Protein AF-A0A6N7KIE0-F1 (afdb_monomer_lite)

Organism: NCBI:txid212423

Secondary structure (DSSP, 8-state):
-EEEE-TTT--EEEE-TT--B---EEE-SSTT-TTS-EEE-----BGGGSPBP---S----S-HHHHSSPPTT--GGGSTTSTTS------------------SSSS--

pLDDT: mean 75.77, std 15.76, range [41.81, 95.19]

Sequence (109 aa):
MFRVHCPECRRPIALVADEERLPLHALLPTAWNPFAPAICPGSGAPTDDLAEVDSPEESRPAGFDALFKLPTGLDWRTQPFSHAVAHRPVRVAAVVPLIPEQRRRLIRR

Radius of gyration: 21.91 Å; chains: 1; bounding box: 43×54×36 Å

Structure (mmCIF, N/CA/C/O backbone):
data_AF-A0A6N7KIE0-F1
#
_entry.id   AF-A0A6N7KIE0-F1
#
loop_
_atom_site.group_PDB
_atom_site.id
_atom_site.type_symbol
_atom_site.label_atom_id
_atom_site.label_alt_id
_atom_site.label_comp_id
_atom_site.label_asym_id
_atom_site.label_entity_id
_atom_site.label_seq_id
_atom_site.pdbx_PDB_ins_code
_atom_site.Cartn_x
_atom_site.Cartn_y
_atom_site.Cartn_z
_atom_site.occupancy
_atom_site.B_iso_or_equiv
_atom_site.auth_seq_id
_atom_site.auth_comp_id
_atom_site.auth_asym_id
_atom_site.auth_atom_id
_atom_site.pdbx_PDB_model_num
ATOM 1 N N . MET A 1 1 ? 2.439 -10.963 10.102 1.00 83.56 1 MET A N 1
ATOM 2 C CA . MET A 1 1 ? 1.961 -9.911 9.182 1.00 83.56 1 MET A CA 1
ATOM 3 C C . MET A 1 1 ? 0.628 -10.378 8.650 1.00 83.56 1 MET A C 1
ATOM 5 O O . MET A 1 1 ? 0.542 -11.531 8.248 1.00 83.56 1 MET A O 1
ATOM 9 N N . PHE A 1 2 ? -0.379 -9.522 8.695 1.00 88.31 2 PHE A N 1
ATOM 10 C CA . PHE A 1 2 ? -1.738 -9.815 8.238 1.00 88.31 2 PHE A CA 1
ATOM 11 C C . PHE A 1 2 ? -2.259 -8.612 7.452 1.00 88.31 2 PHE A C 1
ATOM 13 O O . PHE A 1 2 ? -1.571 -7.591 7.358 1.00 88.31 2 PHE A O 1
ATOM 20 N N . ARG A 1 3 ? -3.423 -8.728 6.815 1.00 92.00 3 ARG A N 1
ATOM 21 C CA . ARG A 1 3 ? -4.012 -7.632 6.035 1.00 92.00 3 ARG A CA 1
ATOM 22 C C . ARG A 1 3 ? -5.408 -7.337 6.532 1.00 92.00 3 ARG A C 1
ATOM 24 O O . ARG A 1 3 ? -6.165 -8.265 6.739 1.00 92.00 3 ARG A O 1
ATOM 31 N N . VAL A 1 4 ? -5.773 -6.066 6.621 1.00 93.62 4 VAL A N 1
ATOM 32 C CA . VAL A 1 4 ? -7.141 -5.637 6.947 1.00 93.62 4 VAL A CA 1
ATOM 33 C C . VAL A 1 4 ? -7.691 -4.714 5.869 1.00 93.62 4 VAL A C 1
ATOM 35 O O . VAL A 1 4 ? -6.932 -4.052 5.152 1.00 93.62 4 VAL A O 1
ATOM 38 N N . HIS A 1 5 ? -9.012 -4.643 5.739 1.00 93.81 5 HIS A N 1
ATOM 39 C CA . HIS A 1 5 ? -9.651 -3.649 4.882 1.00 93.81 5 HIS A CA 1
ATOM 40 C C . HIS A 1 5 ? -9.688 -2.280 5.570 1.00 93.81 5 HIS A C 1
ATOM 42 O O . HIS A 1 5 ? -10.302 -2.114 6.621 1.00 93.81 5 HIS A O 1
ATOM 48 N N . CYS A 1 6 ? -9.094 -1.259 4.943 1.00 94.25 6 CYS A N 1
ATOM 49 C CA . CYS A 1 6 ? -9.307 0.119 5.378 1.00 94.25 6 CYS A CA 1
ATOM 50 C C . CYS A 1 6 ? -10.720 0.587 4.975 1.00 94.25 6 CYS A C 1
ATOM 52 O O . CYS A 1 6 ? -11.033 0.554 3.781 1.00 94.25 6 CYS A O 1
ATOM 54 N N . PRO A 1 7 ? -11.557 1.084 5.903 1.00 93.69 7 PRO A N 1
ATOM 55 C CA . PRO A 1 7 ? -12.913 1.533 5.575 1.00 93.69 7 PRO A CA 1
ATOM 56 C C . PRO A 1 7 ? -12.933 2.828 4.744 1.00 93.69 7 PRO A C 1
ATOM 58 O O . PRO A 1 7 ? -13.842 3.019 3.942 1.00 93.69 7 PRO A O 1
ATOM 61 N N . GLU A 1 8 ? -11.905 3.676 4.863 1.00 93.69 8 GLU A N 1
ATOM 62 C CA . GLU A 1 8 ? -11.812 4.950 4.135 1.00 93.69 8 GLU A CA 1
ATOM 63 C C . GLU A 1 8 ? -11.490 4.743 2.651 1.00 93.69 8 GLU A C 1
ATOM 65 O O . GLU A 1 8 ? -12.206 5.197 1.758 1.00 93.69 8 GLU A O 1
ATOM 70 N N . CYS A 1 9 ? -10.401 4.031 2.357 1.00 92.69 9 CYS A N 1
ATOM 71 C CA . CYS A 1 9 ? -9.920 3.868 0.986 1.00 92.69 9 CYS A CA 1
ATOM 72 C C . CYS A 1 9 ? -10.343 2.543 0.338 1.00 92.69 9 CYS A C 1
ATOM 74 O O . CYS A 1 9 ? -10.126 2.352 -0.863 1.00 92.69 9 CYS A O 1
ATOM 76 N N . ARG A 1 10 ? -10.934 1.626 1.118 1.00 91.69 10 ARG A N 1
ATOM 77 C CA . ARG A 1 10 ? -11.367 0.283 0.696 1.00 91.69 10 ARG A CA 1
ATOM 78 C C . ARG A 1 10 ? -10.244 -0.555 0.076 1.00 91.69 10 ARG A C 1
ATOM 80 O O . ARG A 1 10 ? -10.494 -1.413 -0.769 1.00 91.69 10 ARG A O 1
ATOM 87 N N . ARG A 1 11 ? -8.993 -0.312 0.484 1.00 90.38 11 ARG A N 1
ATOM 88 C CA . ARG A 1 11 ? -7.817 -1.097 0.079 1.00 90.38 11 ARG A CA 1
ATOM 89 C C . ARG A 1 11 ? -7.375 -2.039 1.206 1.00 90.38 11 ARG A C 1
ATOM 91 O O . ARG A 1 11 ? -7.525 -1.677 2.373 1.00 90.38 11 ARG A O 1
ATOM 98 N N . PRO A 1 12 ? -6.816 -3.216 0.871 1.00 92.00 12 PRO A N 1
ATOM 99 C CA . PRO A 1 12 ? -6.123 -4.057 1.840 1.00 92.00 12 PRO A CA 1
ATOM 100 C C . PRO A 1 12 ? -4.843 -3.368 2.318 1.00 92.00 12 PRO A C 1
ATOM 102 O O . PRO A 1 12 ? -4.001 -3.004 1.493 1.00 92.00 12 PRO A O 1
ATOM 105 N N . ILE A 1 13 ? -4.687 -3.218 3.628 1.00 92.56 13 ILE A N 1
ATOM 106 C CA . ILE A 1 13 ? -3.503 -2.639 4.266 1.00 92.56 13 ILE A CA 1
ATOM 107 C C . ILE A 1 13 ? -2.813 -3.741 5.047 1.00 92.56 13 ILE A C 1
ATOM 109 O O . ILE A 1 13 ? -3.448 -4.422 5.847 1.00 92.56 13 ILE A O 1
ATOM 113 N N . ALA A 1 14 ? -1.527 -3.944 4.780 1.00 92.38 14 ALA A N 1
ATOM 114 C CA . ALA A 1 14 ? -0.750 -4.926 5.510 1.00 92.38 14 ALA A CA 1
ATOM 115 C C . ALA A 1 14 ? -0.244 -4.325 6.819 1.00 92.38 14 ALA A C 1
ATOM 117 O O . ALA A 1 14 ? 0.366 -3.257 6.803 1.00 92.38 14 ALA A O 1
ATOM 118 N N . LEU A 1 15 ? -0.498 -5.027 7.917 1.00 90.38 15 LEU A N 1
ATOM 119 C CA . LEU A 1 15 ? -0.137 -4.624 9.266 1.00 90.38 15 LEU A CA 1
ATOM 120 C C . LEU A 1 15 ? 0.852 -5.618 9.877 1.00 90.38 15 LEU A C 1
ATOM 122 O O . LEU A 1 15 ? 0.856 -6.824 9.570 1.00 90.38 15 LEU A O 1
ATOM 126 N N . VAL A 1 16 ? 1.717 -5.086 10.735 1.00 88.31 16 VAL A N 1
ATOM 127 C CA . VAL A 1 16 ? 2.580 -5.875 11.615 1.00 88.31 16 VAL A CA 1
ATOM 128 C C . VAL A 1 16 ? 1.787 -6.190 12.893 1.00 88.31 16 VAL A C 1
ATOM 130 O O . VAL A 1 16 ? 0.792 -5.539 13.187 1.00 88.31 16 VAL A O 1
ATOM 133 N N . ALA A 1 17 ? 2.144 -7.269 13.592 1.00 78.56 17 ALA A N 1
ATOM 134 C CA . ALA A 1 17 ? 1.342 -7.825 14.691 1.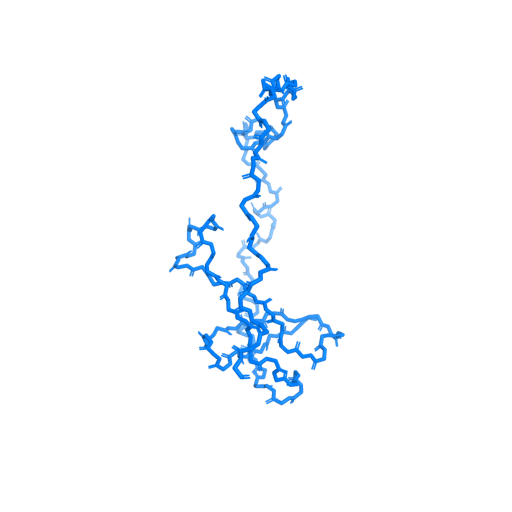00 78.56 17 ALA A CA 1
ATOM 135 C C . ALA A 1 17 ? 1.128 -6.864 15.877 1.00 78.56 17 ALA A C 1
ATOM 137 O O . ALA A 1 17 ? 0.204 -7.055 16.655 1.00 78.56 17 ALA A O 1
ATOM 138 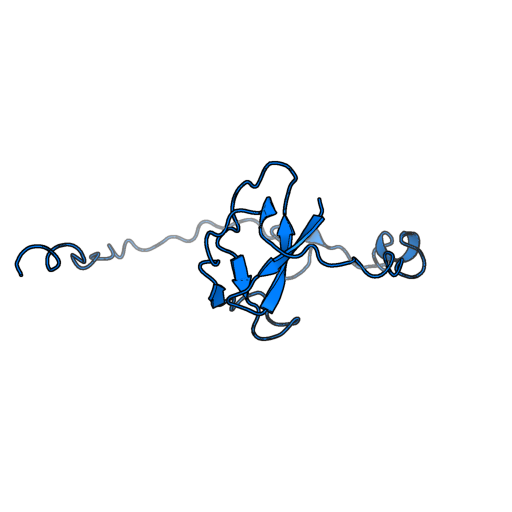N N . ASP A 1 18 ? 1.983 -5.862 16.017 1.00 85.94 18 ASP A N 1
ATOM 139 C CA . ASP A 1 18 ? 1.990 -4.855 17.073 1.00 85.94 18 ASP A CA 1
ATOM 140 C C . ASP A 1 18 ? 1.220 -3.570 16.715 1.00 85.94 18 ASP A C 1
ATOM 142 O O . ASP A 1 18 ? 1.114 -2.664 17.540 1.00 85.94 18 ASP A O 1
ATOM 146 N N . GLU A 1 19 ? 0.648 -3.475 15.511 1.00 89.94 19 GLU A N 1
ATOM 147 C CA . GLU A 1 19 ? -0.107 -2.295 15.090 1.00 89.94 19 GLU A CA 1
ATOM 148 C C . GLU A 1 19 ? -1.528 -2.295 15.697 1.00 89.94 19 GLU A C 1
ATOM 150 O O . GLU A 1 19 ? -2.455 -2.900 15.160 1.00 89.94 19 GLU A O 1
ATOM 155 N N . GLU A 1 20 ? -1.729 -1.590 16.814 1.00 92.75 20 GLU A N 1
ATOM 156 C CA . GLU A 1 20 ? -3.022 -1.550 1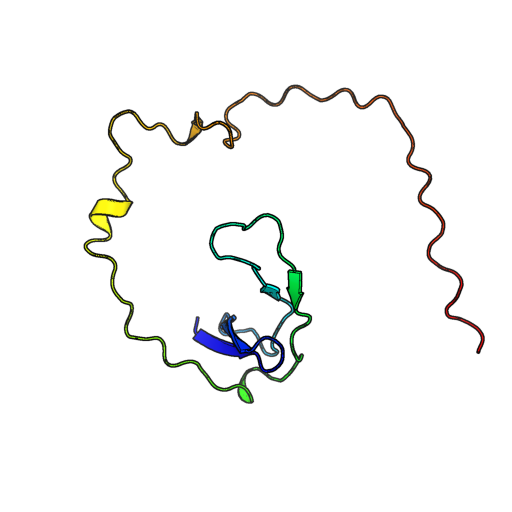7.533 1.00 92.75 20 GLU A CA 1
ATOM 157 C C . GLU A 1 20 ? -4.125 -0.755 16.810 1.00 92.75 20 GLU A C 1
ATOM 159 O O . GLU A 1 20 ? -5.316 -0.930 17.077 1.00 92.75 20 GLU A O 1
ATOM 164 N N . ARG A 1 21 ? -3.744 0.165 15.917 1.00 93.94 21 ARG A N 1
ATOM 165 C CA . ARG A 1 21 ? -4.668 1.030 15.172 1.00 93.94 21 ARG A CA 1
ATOM 166 C C . ARG A 1 21 ? -4.276 1.107 13.713 1.00 93.94 21 ARG A C 1
ATOM 168 O O . ARG A 1 21 ? -3.092 1.139 13.391 1.00 93.94 21 ARG A O 1
ATOM 175 N N . LEU A 1 22 ? -5.270 1.273 12.844 1.00 94.69 22 LEU A N 1
ATOM 176 C CA . LEU A 1 22 ? -5.026 1.452 11.419 1.00 94.69 22 LEU A CA 1
ATOM 177 C C . LEU A 1 22 ? -4.260 2.758 11.144 1.00 94.69 22 LEU A C 1
ATOM 179 O O . LEU A 1 22 ? -4.817 3.842 11.365 1.00 94.69 22 LEU A O 1
ATOM 183 N N . PRO A 1 23 ? -3.023 2.681 10.622 1.00 93.06 23 PRO A N 1
ATOM 184 C CA . PRO A 1 23 ? -2.183 3.847 10.440 1.00 93.06 23 PRO A CA 1
ATOM 185 C C . PRO A 1 23 ? -2.503 4.586 9.137 1.00 93.06 23 PRO A C 1
ATOM 187 O O . PRO A 1 23 ? -3.206 4.104 8.238 1.00 93.06 23 PRO A O 1
ATOM 190 N N . LEU A 1 24 ? -1.902 5.765 9.020 1.00 94.81 24 LEU A N 1
ATOM 191 C CA . LEU A 1 24 ? -1.801 6.500 7.768 1.00 94.81 24 LEU A CA 1
ATOM 192 C C . LEU A 1 24 ? -1.007 5.680 6.742 1.00 94.81 24 LEU A C 1
ATOM 194 O O . LEU A 1 24 ? 0.042 5.119 7.053 1.00 94.81 24 LEU A O 1
ATOM 198 N N . HIS A 1 25 ? -1.508 5.612 5.510 1.00 92.94 25 HIS A N 1
ATOM 199 C CA . HIS A 1 25 ? -0.933 4.766 4.465 1.00 92.94 25 HIS A CA 1
ATOM 200 C C . HIS A 1 25 ? -1.045 5.401 3.078 1.00 92.94 25 HIS A C 1
ATOM 202 O O . HIS A 1 25 ? -1.894 6.255 2.807 1.00 92.94 25 HIS A O 1
ATOM 208 N N . ALA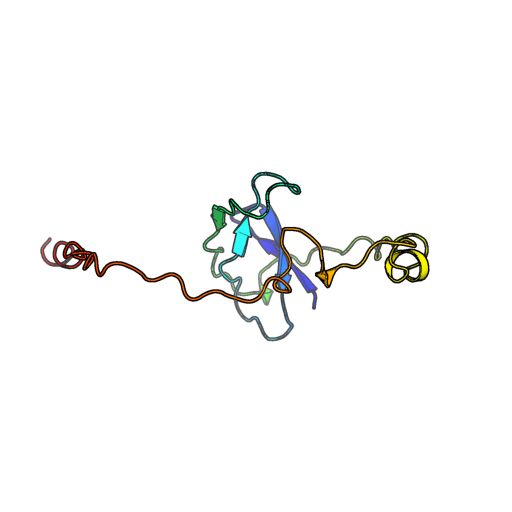 A 1 26 ? -0.154 4.978 2.183 1.00 91.69 26 ALA A N 1
ATOM 209 C CA . ALA A 1 26 ? -0.091 5.484 0.822 1.00 91.69 26 ALA A CA 1
ATOM 210 C C . ALA A 1 26 ? -1.174 4.859 -0.069 1.00 91.69 26 ALA A C 1
ATOM 212 O O . ALA A 1 26 ? -1.411 3.650 -0.051 1.00 91.69 26 ALA A O 1
ATOM 213 N N . LEU A 1 27 ? -1.778 5.694 -0.908 1.00 89.44 27 LEU A N 1
ATOM 214 C CA . LEU A 1 27 ? -2.645 5.304 -2.008 1.00 89.44 27 LEU A CA 1
ATOM 215 C C . LEU A 1 27 ? -1.958 5.631 -3.322 1.00 89.44 27 LEU A C 1
ATOM 217 O O . LEU A 1 27 ? -1.693 6.792 -3.635 1.00 89.44 27 LEU A O 1
ATOM 221 N N . LEU A 1 28 ? -1.709 4.594 -4.113 1.00 85.12 28 LEU A N 1
ATOM 222 C CA . LEU A 1 28 ? -1.188 4.756 -5.458 1.00 85.12 28 LEU A CA 1
ATOM 223 C C . LEU A 1 28 ? -2.353 4.957 -6.437 1.00 85.12 28 LEU A C 1
ATOM 225 O O . LEU A 1 28 ? -3.243 4.100 -6.489 1.00 85.12 28 LEU A O 1
ATOM 229 N N . PRO A 1 29 ? -2.362 6.045 -7.233 1.00 79.31 29 PRO A N 1
ATOM 230 C CA . PRO A 1 29 ? -3.366 6.243 -8.278 1.00 79.31 29 PRO A CA 1
ATOM 231 C C . PRO A 1 29 ? -3.364 5.093 -9.292 1.00 79.31 29 PRO A C 1
ATOM 233 O O . PRO A 1 29 ? -4.417 4.655 -9.749 1.00 79.31 29 PRO A O 1
ATOM 236 N N . THR A 1 30 ? -2.172 4.581 -9.613 1.00 80.44 30 THR A N 1
ATOM 237 C CA . THR A 1 30 ? -1.951 3.399 -10.451 1.00 80.44 30 THR A CA 1
ATOM 238 C C . THR A 1 30 ? -0.807 2.564 -9.875 1.00 80.44 30 THR A C 1
ATOM 240 O O . THR A 1 30 ? 0.110 3.102 -9.259 1.00 80.44 30 THR A O 1
ATOM 243 N N . ALA A 1 31 ? -0.820 1.248 -10.109 1.00 78.25 31 ALA A N 1
ATOM 244 C CA . ALA A 1 31 ? 0.237 0.348 -9.631 1.00 78.25 31 ALA A CA 1
ATOM 245 C C . ALA A 1 31 ? 1.633 0.675 -10.205 1.00 78.25 31 ALA A C 1
ATOM 247 O O . ALA A 1 31 ? 2.642 0.295 -9.623 1.00 78.25 31 ALA A O 1
ATOM 248 N N . TRP A 1 32 ? 1.689 1.398 -11.329 1.00 78.69 32 TRP A N 1
ATOM 249 C CA . TRP A 1 32 ? 2.919 1.699 -12.066 1.00 78.69 32 TRP A CA 1
ATOM 250 C C . TRP A 1 32 ? 3.469 3.110 -11.819 1.00 78.69 32 TRP A C 1
ATOM 252 O O . TRP A 1 32 ? 4.494 3.463 -12.396 1.00 78.69 32 TRP A O 1
ATOM 262 N N . ASN A 1 33 ? 2.824 3.922 -10.973 1.00 77.94 33 ASN A N 1
ATOM 263 C CA . ASN A 1 33 ? 3.311 5.257 -10.615 1.00 77.94 33 ASN A CA 1
ATOM 264 C C . ASN A 1 33 ? 3.530 5.388 -9.095 1.00 77.94 33 ASN A C 1
ATOM 266 O O . ASN A 1 33 ? 2.688 5.958 -8.395 1.00 77.94 33 ASN A O 1
ATOM 270 N N . PRO A 1 34 ? 4.657 4.876 -8.569 1.00 79.19 34 PRO A N 1
ATOM 271 C CA . PRO A 1 34 ? 4.932 4.878 -7.133 1.00 79.19 34 PRO A CA 1
ATOM 272 C C . PRO A 1 34 ? 5.343 6.254 -6.590 1.00 79.19 34 PRO A C 1
ATOM 274 O O . PRO A 1 34 ? 5.395 6.439 -5.379 1.00 79.19 34 PRO A O 1
ATOM 277 N N . PHE A 1 35 ? 5.648 7.218 -7.462 1.00 83.50 35 PHE A N 1
ATOM 278 C CA . PHE A 1 35 ? 6.224 8.509 -7.070 1.00 83.50 35 PHE A CA 1
ATOM 279 C C . PHE A 1 35 ? 5.184 9.599 -6.801 1.00 83.50 35 PHE A C 1
ATOM 281 O O . PHE A 1 35 ? 5.541 10.687 -6.359 1.00 83.50 35 PHE A O 1
ATOM 288 N N . ALA A 1 36 ? 3.904 9.317 -7.045 1.00 83.88 36 ALA A N 1
ATOM 289 C CA . ALA A 1 36 ? 2.806 10.233 -6.757 1.00 83.88 36 ALA A CA 1
ATOM 290 C C . ALA A 1 36 ? 1.776 9.610 -5.795 1.00 83.88 36 ALA A C 1
ATOM 292 O O . ALA A 1 36 ? 0.593 9.532 -6.145 1.00 83.88 36 ALA A O 1
ATOM 293 N N . PRO A 1 37 ? 2.187 9.126 -4.603 1.00 87.50 37 PRO A N 1
ATOM 294 C CA . PRO A 1 37 ? 1.236 8.598 -3.642 1.00 87.50 37 PRO A CA 1
ATOM 295 C C . PRO A 1 37 ? 0.364 9.733 -3.098 1.00 87.50 37 PRO A C 1
ATOM 297 O O . PRO A 1 37 ? 0.863 10.743 -2.599 1.00 87.50 37 PRO A O 1
ATOM 300 N N . ALA A 1 38 ? -0.950 9.540 -3.148 1.00 90.12 38 ALA A N 1
ATOM 301 C CA . ALA A 1 38 ? -1.841 10.243 -2.240 1.00 90.12 38 ALA A CA 1
ATOM 302 C C . ALA A 1 38 ? -1.738 9.592 -0.854 1.00 90.12 38 ALA A C 1
ATOM 304 O O . ALA A 1 38 ? -1.363 8.426 -0.730 1.00 90.12 38 ALA A O 1
ATOM 305 N N . ILE A 1 39 ? -2.085 10.326 0.197 1.00 92.50 39 ILE A N 1
ATOM 306 C CA . ILE A 1 39 ? -2.044 9.814 1.566 1.00 92.50 39 ILE A CA 1
ATOM 307 C C . ILE A 1 39 ? -3.469 9.617 2.073 1.00 92.50 39 ILE A C 1
ATOM 309 O O . ILE A 1 39 ? -4.265 10.556 2.071 1.00 92.50 39 ILE A O 1
ATOM 313 N N . CYS A 1 40 ? -3.784 8.401 2.518 1.00 94.38 40 CYS A N 1
ATOM 314 C CA . CYS A 1 40 ? -4.979 8.135 3.306 1.00 94.38 40 CYS A CA 1
ATOM 315 C C . CYS A 1 40 ? -4.627 8.317 4.787 1.00 94.38 40 CYS A C 1
ATOM 317 O O . CYS A 1 40 ? -3.681 7.675 5.248 1.00 94.38 40 CYS A O 1
ATOM 319 N N . PRO A 1 41 ? -5.371 9.135 5.553 1.00 91.12 41 PRO A N 1
ATOM 320 C CA . PRO A 1 41 ? -5.129 9.285 6.989 1.00 91.12 41 PRO A CA 1
ATOM 321 C C . PRO A 1 41 ? -5.342 7.986 7.779 1.00 91.12 41 PRO A C 1
ATOM 323 O O . PRO A 1 41 ? -4.897 7.898 8.919 1.00 91.12 41 PRO A O 1
ATOM 326 N N . GLY A 1 42 ? -5.993 6.986 7.176 1.00 89.81 42 GLY A N 1
ATOM 327 C CA . GLY A 1 42 ? -6.560 5.857 7.898 1.00 89.81 42 GLY A CA 1
ATOM 328 C C . GLY A 1 42 ? -7.818 6.281 8.658 1.00 89.81 42 GLY A C 1
ATOM 329 O O . GLY A 1 42 ? -8.086 7.467 8.846 1.00 89.81 42 GLY A O 1
ATOM 330 N N . SER A 1 43 ? -8.614 5.306 9.087 1.00 89.69 43 SER A N 1
ATOM 331 C CA . SER A 1 43 ? -9.754 5.569 9.973 1.00 89.69 43 SER A CA 1
ATOM 332 C C . SER A 1 43 ? -9.328 5.779 11.426 1.00 89.69 43 SER A C 1
ATOM 334 O O . SER A 1 43 ? -10.128 6.238 12.236 1.00 89.69 43 SER A O 1
ATOM 336 N N . GLY A 1 44 ? -8.098 5.388 11.786 1.00 89.00 44 GLY A N 1
ATOM 337 C CA . GLY A 1 44 ? -7.641 5.325 13.176 1.00 89.00 44 GLY A CA 1
ATOM 338 C C . GLY A 1 44 ? -8.391 4.294 14.031 1.00 89.00 44 GLY A C 1
ATOM 339 O O . GLY A 1 44 ? -8.227 4.292 15.256 1.00 89.00 44 GLY A O 1
ATOM 340 N N . ALA A 1 45 ? -9.218 3.446 13.407 1.00 93.12 45 ALA A N 1
ATOM 341 C CA . ALA A 1 45 ? -9.960 2.388 14.080 1.00 93.12 45 ALA A CA 1
ATOM 342 C C . ALA A 1 45 ? -8.993 1.375 14.722 1.00 93.12 45 ALA A C 1
ATOM 344 O O . ALA A 1 45 ? -7.909 1.157 14.164 1.00 93.12 45 ALA A O 1
ATOM 345 N N . PRO A 1 46 ? -9.358 0.778 15.872 1.00 95.19 46 PRO A N 1
ATOM 346 C CA . PRO A 1 46 ? -8.624 -0.348 16.436 1.00 95.19 46 PRO A CA 1
ATOM 347 C C . PRO A 1 46 ? -8.495 -1.463 15.403 1.00 95.19 46 PRO A C 1
ATOM 349 O O . PRO A 1 46 ? -9.445 -1.752 14.676 1.00 95.19 46 PRO A O 1
ATOM 352 N N . THR A 1 47 ? -7.318 -2.069 15.317 1.00 92.88 47 THR A N 1
ATOM 353 C CA . THR A 1 47 ? -7.051 -3.104 14.316 1.00 92.88 47 THR A CA 1
ATOM 354 C C . THR A 1 47 ? -7.937 -4.334 14.513 1.00 92.88 47 THR A C 1
ATOM 356 O O . THR A 1 47 ? -8.412 -4.891 13.528 1.00 92.88 47 THR A O 1
ATOM 359 N N . ASP A 1 48 ? -8.241 -4.681 15.766 1.00 91.44 48 ASP A N 1
ATOM 360 C CA . ASP A 1 48 ? -9.119 -5.801 16.133 1.00 91.44 48 ASP A CA 1
ATOM 361 C C . ASP A 1 48 ? -10.575 -5.617 15.665 1.00 91.44 48 ASP A C 1
ATOM 363 O O . ASP A 1 48 ? -11.309 -6.593 15.518 1.00 91.44 48 ASP A O 1
ATOM 367 N N . ASP A 1 49 ? -10.994 -4.375 15.391 1.00 93.75 49 ASP A N 1
ATOM 368 C CA . ASP A 1 49 ? -12.338 -4.055 14.895 1.00 93.75 49 ASP A CA 1
ATOM 369 C C . ASP A 1 49 ? -12.431 -4.122 13.358 1.00 93.75 49 ASP A C 1
ATOM 371 O O . ASP A 1 49 ? -13.506 -3.926 12.779 1.00 93.75 49 ASP A O 1
ATOM 375 N N . LEU A 1 50 ? -11.309 -4.336 12.665 1.00 93.19 50 LEU A N 1
ATOM 376 C CA . LEU A 1 50 ? -11.256 -4.333 11.208 1.00 93.19 50 LEU A CA 1
ATOM 377 C C . LEU A 1 50 ? -11.373 -5.739 10.635 1.00 93.19 50 LEU A C 1
ATOM 379 O O . LEU A 1 50 ? -10.805 -6.702 11.138 1.00 93.19 50 LEU A O 1
ATOM 383 N N . ALA A 1 51 ? -12.074 -5.837 9.506 1.00 90.56 51 ALA A N 1
ATOM 384 C CA . ALA A 1 51 ? -12.167 -7.086 8.771 1.00 90.56 51 ALA A CA 1
ATOM 385 C C . ALA A 1 51 ? -10.791 -7.466 8.208 1.00 90.56 51 ALA A C 1
ATOM 387 O O . ALA A 1 51 ? -10.245 -6.754 7.352 1.00 90.56 51 ALA A O 1
ATOM 388 N N . GLU A 1 52 ? -10.258 -8.594 8.676 1.00 91.38 52 GLU A N 1
ATOM 389 C CA . GLU A 1 52 ? -9.090 -9.222 8.075 1.00 91.38 52 GLU A CA 1
ATOM 390 C C . GLU A 1 52 ? -9.422 -9.632 6.636 1.00 91.38 52 GLU A C 1
ATOM 392 O O . GLU A 1 52 ? -10.514 -10.109 6.323 1.00 91.38 52 GLU A O 1
ATOM 397 N N . VAL A 1 53 ? -8.489 -9.368 5.730 1.00 90.19 53 VAL A N 1
ATOM 398 C CA . VAL A 1 53 ? -8.591 -9.776 4.337 1.00 90.19 53 VAL A CA 1
ATOM 399 C C . VAL A 1 53 ? -8.062 -11.193 4.260 1.00 90.19 53 VAL A C 1
ATOM 401 O O . VAL A 1 53 ? -6.861 -11.398 4.461 1.00 90.19 53 VAL A O 1
ATOM 404 N N . ASP A 1 54 ? -8.929 -12.136 3.892 1.00 76.81 54 ASP A N 1
ATOM 405 C CA . ASP A 1 54 ? -8.488 -13.456 3.456 1.00 76.81 54 ASP A CA 1
ATOM 406 C C . ASP A 1 54 ? -7.467 -13.251 2.344 1.00 76.81 54 ASP A C 1
ATOM 408 O O . ASP A 1 54 ? -7.771 -12.766 1.247 1.00 76.81 54 ASP A O 1
ATOM 412 N N . SER A 1 55 ? -6.210 -13.549 2.658 1.00 64.38 55 SER A N 1
ATOM 413 C CA . SER A 1 55 ? -5.175 -13.519 1.645 1.00 64.38 55 SER A CA 1
ATOM 414 C C . SER A 1 55 ? -5.525 -14.652 0.687 1.00 64.38 55 SER A C 1
ATOM 416 O O . SER A 1 55 ? -5.570 -15.795 1.147 1.00 64.38 55 SER A O 1
ATOM 418 N N . PRO A 1 56 ? -5.796 -14.390 -0.610 1.00 57.41 56 PRO A N 1
ATOM 419 C CA . PRO A 1 56 ? -5.824 -15.487 -1.563 1.00 57.41 56 PRO A CA 1
ATOM 420 C C . PRO A 1 56 ? -4.491 -16.201 -1.374 1.00 57.41 56 PRO A C 1
ATOM 422 O O . PRO A 1 56 ? -3.463 -15.510 -1.376 1.00 57.41 56 PRO A O 1
ATOM 425 N N . GLU A 1 57 ? -4.545 -17.512 -1.083 1.00 51.75 57 GLU A N 1
ATOM 426 C CA . GLU A 1 57 ? -3.375 -18.375 -0.891 1.00 51.75 57 GLU A CA 1
ATOM 427 C C . GLU A 1 57 ? -2.270 -17.839 -1.772 1.00 51.75 57 GLU A C 1
ATOM 429 O O . GLU A 1 57 ? -2.516 -17.710 -2.976 1.00 51.75 57 GLU A O 1
ATOM 434 N N . GLU A 1 58 ? -1.153 -17.421 -1.156 1.00 52.41 58 GLU A N 1
ATOM 435 C CA . GLU A 1 58 ? -0.021 -16.803 -1.838 1.00 52.41 58 GLU A CA 1
ATOM 436 C C . GLU A 1 58 ? 0.061 -17.402 -3.226 1.00 52.41 58 GLU A C 1
ATOM 438 O O . GLU A 1 58 ? 0.388 -18.583 -3.369 1.00 52.41 58 GLU A O 1
ATOM 443 N N . SER A 1 59 ? -0.348 -16.632 -4.238 1.00 52.03 59 SER A N 1
ATOM 444 C CA . SER A 1 59 ? -0.267 -17.058 -5.621 1.00 52.03 59 SER A CA 1
ATOM 445 C C . SER A 1 59 ? 1.222 -17.120 -5.884 1.00 52.03 59 SER A C 1
ATOM 447 O O . SER A 1 59 ? 1.824 -16.119 -6.277 1.00 52.03 59 SER A O 1
ATOM 449 N N . ARG A 1 60 ? 1.834 -18.239 -5.483 1.00 50.00 60 ARG A N 1
ATOM 450 C CA . ARG A 1 60 ? 3.268 -18.400 -5.358 1.00 50.00 60 ARG A CA 1
ATOM 451 C C . ARG A 1 60 ? 3.775 -18.137 -6.758 1.00 50.00 60 ARG A C 1
ATOM 453 O O . ARG A 1 60 ? 3.450 -18.927 -7.650 1.00 50.00 60 ARG A O 1
ATOM 460 N N . PRO A 1 61 ? 4.473 -17.012 -6.985 1.00 54.50 61 PRO A N 1
ATOM 461 C CA . PRO A 1 61 ? 4.938 -16.685 -8.316 1.00 54.50 61 PRO A CA 1
ATOM 462 C C . PRO A 1 61 ? 5.722 -17.895 -8.812 1.00 54.50 61 PRO A C 1
ATOM 464 O O . PRO A 1 61 ? 6.459 -18.511 -8.036 1.00 54.50 61 PRO A O 1
ATOM 467 N N . ALA A 1 62 ? 5.468 -18.299 -10.058 1.00 56.06 62 ALA A N 1
ATOM 468 C CA . ALA A 1 62 ? 6.083 -19.473 -10.659 1.00 56.06 62 ALA A CA 1
ATOM 469 C C . ALA A 1 62 ? 7.601 -19.432 -10.415 1.00 56.06 62 ALA A C 1
ATOM 471 O O . ALA A 1 62 ? 8.294 -18.616 -11.007 1.00 56.06 62 ALA A O 1
ATOM 472 N N . GLY A 1 63 ? 8.075 -20.266 -9.480 1.00 58.03 63 GLY A N 1
ATOM 473 C CA . GLY A 1 63 ? 9.465 -20.359 -9.029 1.00 58.03 63 GLY A CA 1
ATOM 474 C C . GLY A 1 63 ? 10.106 -19.032 -8.596 1.00 58.03 63 GLY A C 1
ATOM 475 O O . GLY A 1 63 ? 10.645 -18.304 -9.422 1.00 58.03 63 GLY A O 1
ATOM 476 N N . PHE A 1 64 ? 10.195 -18.774 -7.286 1.00 61.03 64 PHE A N 1
ATOM 477 C CA . PHE A 1 64 ? 11.031 -17.695 -6.727 1.00 61.03 64 PHE A CA 1
ATOM 478 C C . PHE A 1 64 ? 12.481 -17.711 -7.264 1.00 61.03 64 PHE A C 1
ATOM 480 O O . PHE A 1 64 ? 13.083 -16.655 -7.435 1.00 61.03 64 PHE A O 1
ATOM 4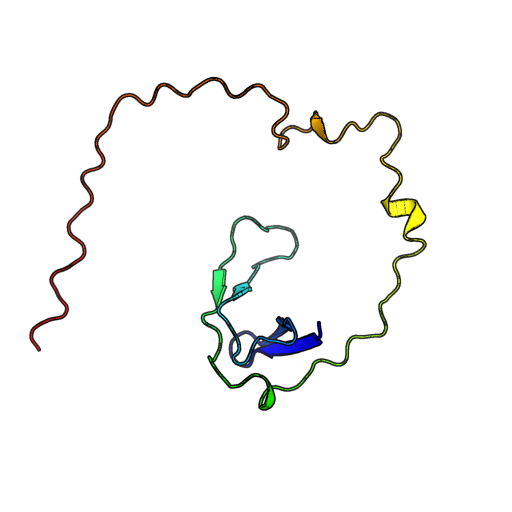87 N N . ASP A 1 65 ? 13.012 -18.884 -7.624 1.00 63.19 65 ASP A N 1
ATOM 488 C CA . ASP A 1 65 ? 14.332 -19.048 -8.252 1.00 63.19 65 ASP A CA 1
ATOM 489 C C . ASP A 1 65 ? 14.522 -18.247 -9.550 1.00 63.19 65 ASP A C 1
ATOM 491 O O . ASP A 1 65 ? 15.642 -17.829 -9.856 1.00 63.19 65 ASP A O 1
ATOM 495 N N . ALA A 1 66 ? 13.452 -18.006 -10.316 1.00 63.03 66 ALA A N 1
ATOM 496 C CA . ALA A 1 66 ? 13.516 -17.198 -11.533 1.00 63.03 66 ALA A CA 1
ATOM 497 C C . ALA A 1 66 ? 13.658 -15.695 -11.231 1.00 63.03 66 ALA A C 1
ATOM 499 O O . ALA A 1 66 ? 14.233 -14.966 -12.035 1.00 63.03 66 ALA A O 1
ATOM 500 N N . LEU A 1 67 ? 13.183 -15.235 -10.067 1.00 61.25 67 LEU A N 1
ATOM 501 C CA . LEU A 1 67 ? 13.243 -13.828 -9.646 1.00 61.25 67 LEU A CA 1
ATOM 502 C C . LEU A 1 67 ? 14.600 -13.443 -9.042 1.00 61.25 67 LEU A C 1
ATOM 504 O O . LEU A 1 67 ? 14.971 -12.272 -9.065 1.00 61.25 67 LEU A O 1
ATOM 508 N N . PHE A 1 68 ? 15.352 -14.413 -8.514 1.00 64.94 68 PHE A N 1
ATOM 509 C CA . PHE A 1 68 ? 16.670 -14.167 -7.917 1.00 64.94 68 PHE A CA 1
ATOM 510 C C . PHE A 1 68 ? 17.823 -14.195 -8.922 1.00 64.94 68 PHE A C 1
ATOM 512 O O . PHE A 1 68 ? 18.937 -13.780 -8.594 1.00 64.94 68 PHE A O 1
ATOM 519 N N . LYS A 1 69 ? 17.584 -14.657 -10.154 1.00 71.94 69 LYS A N 1
ATOM 520 C CA . LYS A 1 69 ? 18.586 -14.592 -11.219 1.00 71.94 69 LYS A CA 1
ATOM 521 C C . LYS A 1 69 ? 18.437 -13.287 -11.978 1.00 71.94 69 LYS A C 1
ATOM 523 O O . LYS A 1 69 ? 17.568 -13.131 -12.831 1.00 71.94 69 LYS A O 1
ATOM 528 N N . LEU A 1 70 ? 19.336 -12.359 -11.675 1.00 70.50 70 LEU A N 1
ATOM 529 C CA . LEU A 1 70 ? 19.519 -11.167 -12.485 1.00 70.50 70 LEU A CA 1
ATOM 530 C C . LEU A 1 70 ? 19.848 -11.599 -13.933 1.00 70.50 70 LEU A C 1
ATOM 532 O O . LEU A 1 70 ? 20.687 -12.490 -14.109 1.00 70.50 70 LEU A O 1
ATOM 536 N N . PRO A 1 71 ? 19.200 -11.024 -14.965 1.00 80.62 71 PRO A N 1
ATOM 537 C CA . PRO A 1 71 ? 19.516 -11.342 -16.353 1.00 80.62 71 PRO A CA 1
ATOM 538 C C . PRO A 1 71 ? 21.010 -11.179 -16.641 1.00 80.62 71 PRO A C 1
ATOM 540 O O . PRO A 1 71 ? 21.651 -10.254 -16.140 1.00 80.62 71 PRO A O 1
ATOM 543 N N . THR A 1 72 ? 21.573 -12.059 -17.470 1.00 81.00 72 THR A N 1
ATOM 544 C CA . THR A 1 72 ? 22.980 -11.971 -17.873 1.00 81.00 72 THR A CA 1
ATOM 545 C C . THR A 1 72 ? 23.264 -10.605 -18.501 1.00 81.00 72 THR A C 1
ATOM 547 O O . THR A 1 72 ? 22.617 -10.219 -19.469 1.00 81.00 72 THR A O 1
ATOM 550 N N . GLY A 1 73 ? 24.229 -9.870 -17.941 1.00 79.38 73 GLY A N 1
ATOM 551 C CA . GLY A 1 73 ? 24.593 -8.522 -18.393 1.00 79.38 73 GLY A CA 1
ATOM 552 C C . GLY A 1 73 ? 23.835 -7.378 -17.709 1.00 79.38 73 GLY A C 1
ATOM 553 O O . GLY A 1 73 ? 24.193 -6.222 -17.924 1.00 79.38 73 GLY A O 1
ATOM 554 N N . LEU A 1 74 ? 22.840 -7.662 -16.859 1.00 81.00 74 LEU A N 1
ATOM 555 C CA . LEU A 1 74 ? 22.237 -6.649 -15.996 1.00 81.00 74 LEU A CA 1
ATOM 556 C C . LEU A 1 74 ? 23.074 -6.513 -14.718 1.00 81.00 74 LEU A C 1
ATOM 558 O O . LEU A 1 74 ? 23.118 -7.431 -13.908 1.00 81.00 74 LEU A O 1
ATOM 562 N N . ASP A 1 75 ? 23.713 -5.361 -14.514 1.00 83.00 75 ASP A N 1
ATOM 563 C CA . ASP A 1 75 ? 24.230 -4.952 -13.204 1.00 83.00 75 ASP A CA 1
ATOM 564 C C . ASP A 1 75 ? 23.258 -3.928 -12.604 1.00 83.00 75 ASP A C 1
ATOM 566 O O . ASP A 1 75 ? 23.086 -2.820 -13.117 1.00 83.00 75 ASP A O 1
ATOM 570 N N . TRP A 1 76 ? 22.571 -4.297 -11.520 1.00 77.12 76 TRP A N 1
ATOM 571 C CA . TRP A 1 76 ? 21.576 -3.425 -10.891 1.00 77.12 76 TRP A CA 1
ATOM 572 C C . TRP A 1 76 ? 22.205 -2.143 -10.323 1.00 77.12 76 TRP A C 1
ATOM 574 O O . TRP A 1 76 ? 21.521 -1.127 -10.188 1.00 77.12 76 TRP A O 1
ATOM 584 N N . ARG A 1 77 ? 23.508 -2.145 -10.012 1.00 79.00 77 ARG A N 1
ATOM 585 C CA . ARG A 1 77 ? 24.196 -0.974 -9.452 1.00 79.00 77 ARG A CA 1
ATOM 586 C C . ARG A 1 77 ? 24.438 0.101 -10.504 1.00 79.00 77 ARG A C 1
ATOM 588 O O . ARG A 1 77 ? 24.496 1.268 -10.143 1.00 79.00 77 ARG A O 1
ATOM 595 N N . THR A 1 78 ? 24.533 -0.256 -11.782 1.00 82.62 78 THR A N 1
ATOM 596 C CA . THR A 1 78 ? 24.794 0.693 -12.880 1.00 82.62 78 THR A CA 1
ATOM 597 C C . THR A 1 78 ? 23.524 1.256 -13.516 1.00 82.62 78 THR A C 1
ATOM 599 O O . THR A 1 78 ? 23.597 2.014 -14.481 1.00 82.62 78 THR A O 1
ATOM 602 N N . GLN A 1 79 ? 22.351 0.920 -12.976 1.00 82.56 79 GLN A N 1
ATOM 603 C CA . GLN A 1 79 ? 21.082 1.451 -13.463 1.00 82.56 79 GLN A CA 1
ATOM 604 C C . GLN A 1 79 ? 20.990 2.972 -13.238 1.00 82.56 79 GLN A C 1
ATOM 606 O O . GLN A 1 79 ? 21.537 3.482 -12.260 1.00 82.56 79 GLN A O 1
ATOM 611 N N . PRO A 1 80 ? 20.267 3.718 -14.092 1.00 70.38 80 PRO A N 1
ATOM 612 C CA . PRO A 1 80 ? 20.198 5.185 -14.026 1.00 70.38 80 PRO A CA 1
ATOM 613 C C . PRO A 1 80 ? 19.570 5.737 -12.735 1.00 70.38 80 PRO A C 1
ATOM 615 O O . PRO A 1 80 ? 19.747 6.910 -12.421 1.00 70.38 80 PRO A O 1
ATOM 618 N N . PHE A 1 81 ? 18.850 4.905 -11.980 1.00 68.12 81 PHE A N 1
ATOM 619 C CA . PHE A 1 81 ? 18.293 5.233 -10.664 1.00 68.12 81 PHE A CA 1
ATOM 620 C C . PHE A 1 81 ? 19.164 4.749 -9.491 1.00 68.12 81 PHE A C 1
ATOM 622 O O . PHE A 1 81 ? 18.808 4.956 -8.331 1.00 68.12 81 PHE A O 1
ATOM 629 N N . SER A 1 82 ? 20.283 4.076 -9.761 1.00 70.25 82 SER A N 1
ATOM 630 C CA . SER A 1 82 ? 21.154 3.526 -8.727 1.00 70.25 82 SER A CA 1
ATOM 631 C C . SER A 1 82 ? 22.173 4.547 -8.229 1.00 70.25 82 SER A C 1
ATOM 633 O O . SER A 1 82 ? 22.663 5.406 -8.955 1.00 70.25 82 SER A O 1
ATOM 635 N N . HIS A 1 83 ? 22.541 4.409 -6.955 1.00 66.88 83 HIS A N 1
ATOM 636 C CA . HIS A 1 83 ? 23.465 5.304 -6.251 1.00 66.88 83 HIS A CA 1
ATOM 637 C C . HIS A 1 83 ? 24.948 5.083 -6.611 1.00 66.88 83 HIS A C 1
ATOM 639 O O . HIS A 1 83 ? 25.817 5.652 -5.961 1.00 66.88 83 HIS A O 1
ATOM 645 N N . ALA A 1 84 ? 25.277 4.241 -7.600 1.00 65.88 84 ALA A N 1
ATOM 646 C CA . ALA A 1 84 ? 26.674 3.932 -7.927 1.00 65.88 84 ALA A CA 1
ATOM 647 C C . ALA A 1 84 ? 27.419 5.095 -8.598 1.00 65.88 84 ALA A C 1
ATOM 649 O O . ALA A 1 84 ? 28.648 5.080 -8.668 1.00 65.88 84 ALA A O 1
ATOM 650 N N . VAL A 1 85 ? 26.700 6.114 -9.077 1.00 65.50 85 VAL A N 1
ATOM 651 C CA . VAL A 1 85 ? 27.327 7.353 -9.531 1.00 65.50 85 VAL A CA 1
ATOM 652 C C . VAL A 1 85 ? 27.833 8.102 -8.299 1.00 65.50 85 VAL A C 1
ATOM 654 O O . VAL A 1 85 ? 27.044 8.490 -7.439 1.00 65.50 85 VAL A O 1
ATOM 657 N N . ALA A 1 86 ? 29.152 8.298 -8.208 1.00 64.12 86 ALA A N 1
ATOM 658 C CA . ALA A 1 86 ? 29.781 9.027 -7.114 1.00 64.12 86 ALA A CA 1
ATOM 659 C C . ALA A 1 86 ? 29.079 10.376 -6.896 1.00 64.12 86 ALA A C 1
ATOM 661 O O . ALA A 1 86 ? 29.034 11.220 -7.796 1.00 64.12 86 ALA A O 1
ATOM 662 N N . HIS A 1 87 ? 28.522 10.569 -5.700 1.00 62.91 87 HIS A N 1
ATOM 663 C CA . HIS A 1 87 ? 27.858 11.806 -5.313 1.00 62.91 87 HIS A CA 1
ATOM 664 C C . HIS A 1 87 ? 28.853 12.966 -5.436 1.00 62.91 87 HIS A C 1
ATOM 666 O O . HIS A 1 87 ? 29.748 13.127 -4.605 1.00 62.91 87 HIS A O 1
ATOM 672 N N . ARG A 1 88 ? 28.727 13.790 -6.478 1.00 62.59 88 ARG A N 1
ATOM 673 C CA . ARG A 1 88 ? 29.435 15.069 -6.521 1.00 62.59 88 ARG A CA 1
ATOM 674 C C . ARG A 1 88 ? 28.627 16.041 -5.663 1.00 62.59 88 ARG A C 1
ATOM 676 O O . ARG A 1 88 ? 27.432 16.185 -5.921 1.00 62.59 88 ARG A O 1
ATOM 683 N N . PRO A 1 89 ? 29.222 16.696 -4.651 1.00 65.94 89 PRO A N 1
ATOM 684 C CA . PRO A 1 89 ? 28.487 17.642 -3.826 1.00 65.94 89 PRO A CA 1
ATOM 685 C C . PRO A 1 89 ? 27.898 18.728 -4.727 1.00 65.94 89 PRO A C 1
ATOM 687 O O . PRO A 1 89 ? 28.628 19.452 -5.411 1.00 65.94 89 PRO A O 1
ATOM 690 N N . VAL A 1 90 ? 26.569 18.823 -4.744 1.00 65.62 90 VAL A N 1
ATOM 691 C CA . VAL A 1 90 ? 25.874 19.950 -5.357 1.00 65.62 90 VAL A CA 1
ATOM 692 C C . VAL A 1 90 ? 26.241 21.167 -4.517 1.00 65.62 90 VAL A C 1
ATOM 694 O O . VAL A 1 90 ? 25.867 21.259 -3.349 1.00 65.62 90 VAL A O 1
ATOM 697 N N . ARG A 1 91 ? 27.018 22.095 -5.086 1.00 68.00 91 ARG A N 1
ATOM 698 C CA . ARG A 1 91 ? 27.217 23.411 -4.474 1.00 68.00 91 ARG A CA 1
ATOM 699 C C . ARG A 1 91 ? 25.892 24.151 -4.577 1.00 68.00 91 ARG A C 1
ATOM 701 O O . ARG A 1 91 ? 25.601 24.772 -5.594 1.00 68.00 91 ARG A O 1
ATOM 708 N N . VAL A 1 92 ? 25.078 24.042 -3.536 1.00 61.69 92 VAL A N 1
ATOM 709 C CA . VAL A 1 92 ? 23.896 24.880 -3.370 1.00 61.69 92 VAL A CA 1
ATOM 710 C C . VAL A 1 92 ? 24.418 26.302 -3.178 1.00 61.69 92 VAL A C 1
ATOM 712 O O . VAL A 1 92 ? 25.018 26.611 -2.150 1.00 61.69 92 VAL A O 1
ATOM 715 N N . ALA A 1 93 ? 24.257 27.167 -4.185 1.00 64.94 93 ALA A N 1
ATOM 716 C CA . ALA A 1 93 ? 24.315 28.600 -3.929 1.00 64.94 93 ALA A CA 1
ATOM 717 C C . ALA A 1 93 ? 23.260 28.872 -2.855 1.00 64.94 93 ALA A C 1
ATOM 719 O O . ALA A 1 93 ? 22.115 28.457 -3.028 1.00 64.94 93 ALA A O 1
ATOM 720 N N . ALA A 1 94 ? 23.663 29.465 -1.731 1.00 61.59 94 ALA A N 1
ATOM 721 C CA . ALA A 1 94 ? 22.806 29.692 -0.577 1.00 61.59 94 ALA A CA 1
ATOM 722 C C . ALA A 1 94 ? 21.642 30.627 -0.942 1.00 61.59 94 ALA A C 1
ATOM 724 O O . ALA A 1 94 ? 21.683 31.828 -0.699 1.00 61.59 94 ALA A O 1
ATOM 725 N N . VAL A 1 95 ? 20.591 30.074 -1.537 1.00 60.69 95 VAL A N 1
ATOM 726 C CA . VAL A 1 95 ? 19.276 30.692 -1.555 1.00 60.69 95 VAL A CA 1
ATOM 727 C C . VAL A 1 95 ? 18.664 30.301 -0.226 1.00 60.69 95 VAL A C 1
ATOM 729 O O . VAL A 1 95 ? 18.190 29.182 -0.061 1.00 60.69 95 VAL A O 1
ATOM 732 N N . VAL A 1 96 ? 18.760 31.203 0.748 1.00 58.03 96 VAL A N 1
ATOM 733 C CA . VAL A 1 96 ? 18.020 31.105 2.007 1.00 58.03 96 VAL A CA 1
ATOM 734 C C . VAL A 1 96 ? 16.535 31.049 1.638 1.00 58.03 96 VAL A C 1
ATOM 736 O O . VAL A 1 96 ? 16.016 32.046 1.128 1.00 58.03 96 VAL A O 1
ATOM 739 N N . PRO A 1 97 ? 15.824 29.928 1.845 1.00 51.41 97 PRO A N 1
ATOM 740 C CA . PRO A 1 97 ? 14.388 29.945 1.678 1.00 51.41 97 PRO A CA 1
ATOM 741 C C . PRO A 1 97 ? 13.821 30.703 2.879 1.00 51.41 97 PRO A C 1
ATOM 743 O O . PRO A 1 97 ? 13.908 30.246 4.019 1.00 51.41 97 PRO A O 1
ATOM 746 N N . LEU A 1 98 ? 13.260 31.888 2.634 1.00 58.25 98 LEU A N 1
ATOM 747 C CA . LEU A 1 98 ? 12.343 32.516 3.579 1.00 58.25 98 LEU A CA 1
ATOM 748 C C . LEU A 1 98 ? 11.147 31.573 3.714 1.00 58.25 98 LEU A C 1
ATOM 750 O O . LEU A 1 98 ? 10.288 31.532 2.838 1.00 58.25 98 LEU A O 1
ATOM 754 N N . ILE A 1 99 ? 11.125 30.778 4.783 1.00 52.31 99 ILE A N 1
ATOM 755 C CA . ILE A 1 99 ? 9.951 30.005 5.185 1.00 52.31 99 ILE A CA 1
ATOM 756 C C . ILE A 1 99 ? 8.867 31.037 5.529 1.00 52.31 99 ILE A C 1
ATOM 758 O O . ILE A 1 99 ? 9.047 31.779 6.498 1.00 52.31 99 ILE A O 1
ATOM 762 N N . PRO A 1 100 ? 7.760 31.145 4.771 1.00 49.62 100 PRO A N 1
ATOM 763 C CA . PRO A 1 100 ? 6.675 32.036 5.151 1.00 49.62 100 PRO A CA 1
ATOM 764 C C . PRO A 1 100 ? 6.082 31.522 6.466 1.00 49.62 100 PRO A C 1
ATOM 766 O O . PRO A 1 100 ? 5.791 30.331 6.577 1.00 49.62 100 PRO A O 1
ATOM 769 N N . GLU A 1 101 ? 5.919 32.399 7.460 1.00 53.84 101 GLU A N 1
ATOM 770 C CA . GLU A 1 101 ? 5.319 32.096 8.765 1.00 53.84 101 GLU A CA 1
ATOM 771 C C . GLU A 1 101 ? 3.902 31.495 8.627 1.00 53.84 101 GLU A C 1
ATOM 773 O O . GLU A 1 101 ? 2.885 32.174 8.770 1.00 53.84 101 GLU A O 1
ATOM 778 N N . GLN A 1 102 ? 3.787 30.189 8.400 1.00 53.34 102 GLN A N 1
ATOM 779 C CA . GLN A 1 102 ? 2.520 29.468 8.507 1.00 53.34 102 GLN A CA 1
ATOM 780 C C . GLN A 1 102 ? 2.307 28.997 9.947 1.00 53.34 102 GLN A C 1
ATOM 782 O O . GLN A 1 102 ? 2.280 27.801 10.2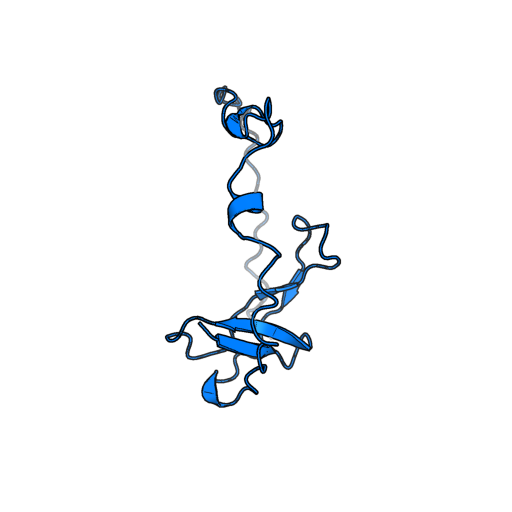31 1.00 53.34 102 GLN A O 1
ATOM 787 N N . ARG A 1 103 ? 2.172 29.938 10.893 1.00 51.12 103 ARG A N 1
ATOM 788 C CA . ARG A 1 103 ? 1.739 29.606 12.264 1.00 51.12 103 ARG A CA 1
ATOM 789 C C . ARG A 1 103 ? 1.195 30.793 13.063 1.00 51.12 103 ARG A C 1
ATOM 791 O O . ARG A 1 103 ? 1.665 31.059 14.159 1.00 51.12 103 ARG A O 1
ATOM 798 N N . ARG A 1 104 ? 0.165 31.497 12.573 1.00 46.75 104 ARG A N 1
ATOM 799 C CA . ARG A 1 104 ? -0.646 32.390 13.437 1.00 46.75 104 ARG A CA 1
ATOM 800 C C . ARG A 1 104 ? -2.002 32.772 12.830 1.00 46.75 104 ARG A C 1
ATOM 802 O O . ARG A 1 104 ? -2.264 33.933 12.552 1.00 46.75 104 ARG A O 1
ATOM 809 N N . ARG A 1 105 ? -2.900 31.798 12.626 1.00 50.53 105 ARG A N 1
ATOM 810 C CA . ARG A 1 105 ? -4.336 32.089 12.390 1.00 50.53 105 ARG A CA 1
ATOM 811 C C . ARG A 1 105 ? -5.302 30.972 12.816 1.00 50.53 105 ARG A C 1
ATOM 813 O O . ARG A 1 105 ? -6.354 30.804 12.219 1.00 50.53 105 ARG A O 1
ATOM 820 N N . LEU A 1 106 ? -4.963 30.244 13.883 1.00 52.41 106 LEU A N 1
ATOM 821 C CA . LEU A 1 106 ? -5.877 29.328 14.589 1.00 52.41 106 LEU A CA 1
ATOM 822 C C . LEU A 1 106 ? -5.866 29.572 16.109 1.00 52.41 106 LEU A C 1
ATOM 824 O O . LEU A 1 106 ? -5.862 28.641 16.901 1.00 52.41 106 LEU A O 1
ATOM 828 N N . ILE A 1 107 ? -5.839 30.839 16.527 1.00 50.69 107 ILE A N 1
ATOM 829 C CA . ILE A 1 107 ? -6.244 31.246 17.879 1.00 50.69 107 ILE A CA 1
ATOM 830 C C . ILE A 1 107 ? -7.037 32.546 17.708 1.00 50.69 107 ILE A C 1
ATOM 832 O O . ILE A 1 107 ? -6.504 33.500 17.143 1.00 50.69 107 ILE A O 1
ATOM 836 N N . ARG A 1 108 ? -8.282 32.562 18.203 1.00 45.47 108 ARG A N 1
ATOM 837 C CA . ARG A 1 108 ? -9.365 33.565 18.052 1.00 45.47 108 ARG A CA 1
ATOM 838 C C . ARG A 1 108 ? -10.379 33.272 16.939 1.00 45.47 108 ARG A C 1
ATOM 840 O O . ARG A 1 108 ? -10.441 33.964 15.923 1.00 45.47 108 ARG A O 1
ATOM 847 N N . ARG A 1 109 ? -11.237 32.292 17.204 1.00 41.81 109 ARG A N 1
ATOM 848 C CA . ARG A 1 109 ? -12.682 32.539 17.239 1.00 41.81 109 ARG A CA 1
ATOM 849 C C . ARG A 1 109 ? -13.190 32.140 18.611 1.00 41.81 109 ARG A C 1
ATOM 851 O O . ARG A 1 109 ? -12.588 31.196 19.166 1.00 41.81 109 ARG A O 1
#

Foldseek 3Di:
DFWFQFPPVRDTDDDDPPPQFFAKDWDDPDPPCPPDTDIDRTPRDGPVPTHTDPDPPPPPPPDPVVVPDDPVPDDVCPDPPHPVPPDDDDPPPPPPPPPPPPPPDPDDD